Protein AF-A0A4Q9RUK8-F1 (afdb_monomer)

Solvent-accessible surface area (backbone atoms only — not comparable to full-atom values): 8567 Å² total; per-residue (Å²): 124,69,67,64,53,52,55,51,53,51,54,49,50,52,51,55,61,66,70,48,77,79,84,70,76,58,94,58,45,65,58,58,51,48,54,53,52,51,54,52,49,64,72,63,49,78,73,85,70,66,96,66,52,74,69,59,54,50,52,53,50,50,52,51,51,49,53,52,47,54,62,70,67,61,76,84,73,75,97,60,100,52,87,66,76,79,58,76,52,60,84,80,36,78,63,70,56,40,74,66,52,70,78,60,84,77,52,72,68,56,55,54,50,52,52,53,49,53,52,49,49,54,51,50,53,54,51,50,49,57,53,48,54,68,71,66,67,120

Radius of gyration: 37.31 Å; Cα contacts (8 Å, |Δi|>4): 4; chains: 1; bounding box: 96×34×78 Å

pLDDT: mean 74.18, std 13.3, range [43.28, 91.5]

Foldseek 3Di:
DVVVVVVVVVVVVVVVVVPDDDDDDPPCRVVVVVVVVVVVVVVPLPPDDQPDDPVVVVVVVVVVVVVVVVVVPPPDDDPDPCPPVPPPCCVVCVPPNCVVCVPDDDDPVRVVVVVVVVVVVVVVVVVVSVVVCVVSPD

Secondary structure (DSSP, 8-state):
--HHHHHHHHHHHHHHHHHS---PPPTTHHHHHHHHHHHHHHHHS-----SS-HHHHHHHHHHHHHHHHHHHH-----SSS-TTTT--THHHHTTTHHHHHTT----HHHHHHHHHHHHHHHHHHHHHHHHHHHHH--

Mean predicted aligned error: 19.52 Å

Structure (mmCIF, N/CA/C/O backbone):
data_AF-A0A4Q9RUK8-F1
#
_entry.id   AF-A0A4Q9RUK8-F1
#
loop_
_atom_site.group_PDB
_atom_site.id
_atom_site.type_symbol
_atom_site.label_atom_id
_atom_site.label_alt_id
_atom_site.label_comp_id
_atom_site.label_asym_id
_atom_site.label_entity_id
_atom_site.label_seq_id
_atom_site.pdbx_PDB_ins_code
_atom_site.Cartn_x
_atom_site.Cartn_y
_atom_site.Cartn_z
_atom_site.occupancy
_atom_site.B_iso_or_equiv
_atom_site.auth_seq_id
_atom_site.auth_comp_id
_atom_site.auth_asym_id
_atom_site.auth_atom_id
_atom_site.pdbx_PDB_model_num
ATOM 1 N N . MET A 1 1 ? -68.880 17.267 46.578 1.00 57.41 1 MET A N 1
ATOM 2 C CA . MET A 1 1 ? -69.288 15.914 46.142 1.00 57.41 1 MET A CA 1
ATOM 3 C C . MET A 1 1 ? -68.428 15.340 45.011 1.00 57.41 1 MET A C 1
ATOM 5 O O . MET A 1 1 ? -68.363 14.128 44.934 1.00 57.41 1 MET A O 1
ATOM 9 N N . LYS A 1 2 ? -67.740 16.143 44.175 1.00 59.25 2 LYS A N 1
ATOM 10 C CA . LYS A 1 2 ? -66.856 15.626 43.101 1.00 59.25 2 LYS A CA 1
ATOM 11 C C . LYS A 1 2 ? -65.399 15.376 43.534 1.00 59.25 2 LYS A C 1
ATOM 13 O O . LYS A 1 2 ? -64.719 14.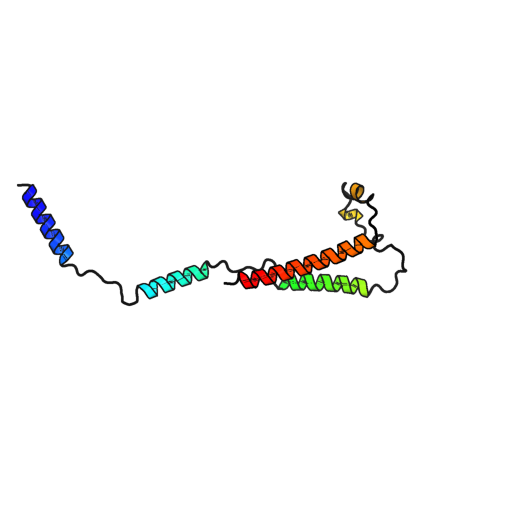522 42.988 1.00 59.25 2 LYS A O 1
ATOM 18 N N . GLU A 1 3 ? -64.916 16.112 44.531 1.00 67.00 3 GLU A N 1
ATOM 19 C CA . GLU A 1 3 ? -63.520 16.039 44.995 1.00 67.00 3 GLU A CA 1
ATOM 20 C C . GLU A 1 3 ? -63.233 14.793 45.846 1.00 67.00 3 GLU A C 1
ATOM 22 O O . GLU A 1 3 ? -62.168 14.189 45.757 1.00 67.00 3 GLU A O 1
ATOM 27 N N . ASN A 1 4 ? -64.223 14.347 46.620 1.00 67.06 4 ASN A N 1
ATOM 28 C CA . ASN A 1 4 ? -64.162 13.097 47.372 1.00 67.06 4 ASN A CA 1
ATOM 29 C C . ASN A 1 4 ? -64.147 11.867 46.452 1.00 67.06 4 ASN A C 1
ATOM 31 O O . ASN A 1 4 ? -63.449 10.912 46.764 1.00 67.06 4 ASN A O 1
ATOM 35 N N . GLU A 1 5 ? -64.858 11.891 45.320 1.00 72.19 5 GLU A N 1
ATOM 36 C CA . GLU A 1 5 ? -64.855 10.786 44.348 1.00 72.19 5 GLU A CA 1
ATOM 37 C C . GLU A 1 5 ? -63.481 10.612 43.685 1.00 72.19 5 GLU A C 1
ATOM 39 O O . GLU A 1 5 ? -62.963 9.498 43.657 1.00 72.19 5 GLU A O 1
ATOM 44 N N . ASN A 1 6 ? -62.830 11.703 43.263 1.00 75.69 6 ASN A N 1
ATOM 45 C CA . ASN A 1 6 ? -61.471 11.649 42.703 1.00 75.69 6 ASN A CA 1
ATOM 46 C C . ASN A 1 6 ? -60.457 11.048 43.682 1.00 75.69 6 ASN A C 1
ATOM 48 O O . ASN A 1 6 ? -59.637 10.220 43.296 1.00 75.69 6 ASN A O 1
ATOM 52 N N . LYS A 1 7 ? -60.558 11.407 44.964 1.00 82.81 7 LYS A N 1
ATOM 53 C CA . LYS A 1 7 ? -59.654 10.911 46.006 1.00 82.81 7 LYS A CA 1
ATOM 54 C C . LYS A 1 7 ? -59.806 9.404 46.251 1.00 82.81 7 LYS A C 1
ATOM 56 O O . LYS A 1 7 ? -58.833 8.729 46.573 1.00 82.81 7 LYS A O 1
ATOM 61 N N . TYR A 1 8 ? -61.016 8.868 46.077 1.00 85.00 8 TYR A N 1
ATOM 62 C CA . TYR A 1 8 ? -61.266 7.425 46.134 1.00 85.00 8 TYR A CA 1
ATOM 63 C C . TYR A 1 8 ? -60.685 6.690 44.923 1.00 85.00 8 TYR A C 1
ATOM 65 O O . TYR A 1 8 ? -60.113 5.614 45.086 1.00 85.00 8 TYR A O 1
ATOM 73 N N . VAL A 1 9 ? -60.802 7.269 43.725 1.00 85.00 9 VAL A N 1
ATOM 74 C CA . VAL A 1 9 ? -60.247 6.693 42.490 1.00 85.00 9 VAL A CA 1
ATOM 75 C C . VAL A 1 9 ? -58.717 6.678 42.524 1.00 85.00 9 VAL A C 1
ATOM 77 O O . VAL A 1 9 ? -58.101 5.675 42.162 1.00 85.00 9 VAL A O 1
ATOM 80 N N . GLU A 1 10 ? -58.100 7.749 43.018 1.00 86.88 10 GLU A N 1
ATOM 81 C CA . GLU A 1 10 ? -56.648 7.855 43.185 1.00 86.88 10 GLU A CA 1
ATOM 82 C C . GLU A 1 10 ? -56.131 6.841 44.216 1.00 86.88 10 GLU A C 1
ATOM 84 O O . GLU A 1 10 ? -55.253 6.039 43.908 1.00 86.88 10 GLU A O 1
ATOM 89 N N . ALA A 1 11 ? -56.768 6.761 45.390 1.00 88.25 11 ALA A N 1
ATOM 90 C CA . ALA A 1 11 ? -56.406 5.787 46.421 1.00 88.25 11 ALA A CA 1
ATOM 91 C C . ALA A 1 11 ? -56.591 4.327 45.967 1.00 88.25 11 ALA A C 1
ATOM 93 O O . ALA A 1 11 ? -55.831 3.446 46.370 1.00 88.25 11 ALA A O 1
ATOM 94 N N . PHE A 1 12 ? -57.600 4.055 45.133 1.00 88.44 12 PHE A N 1
ATOM 95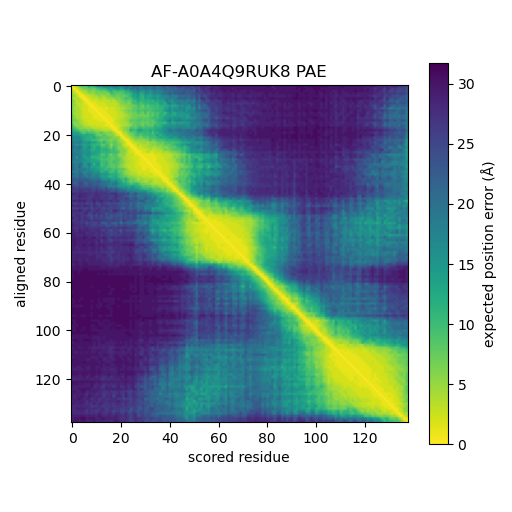 C CA . PHE A 1 12 ? -57.802 2.738 44.536 1.00 88.44 12 PHE A CA 1
ATOM 96 C C . PHE A 1 12 ? -56.701 2.405 43.524 1.00 88.44 12 PHE A C 1
ATOM 98 O O . PHE A 1 12 ? -56.144 1.310 43.565 1.00 88.44 12 PHE A O 1
ATOM 105 N N . THR A 1 13 ? -56.350 3.360 42.663 1.00 86.88 13 THR A N 1
ATOM 106 C CA . THR A 1 13 ? -55.297 3.204 41.649 1.00 86.88 13 THR A CA 1
ATOM 107 C C . THR A 1 13 ? -53.936 2.958 42.299 1.00 86.88 13 THR A C 1
ATOM 109 O O . THR A 1 13 ? -53.249 2.007 41.930 1.00 86.88 13 THR A O 1
ATOM 112 N N . ASP A 1 14 ? -53.594 3.729 43.333 1.00 86.00 14 ASP A N 1
ATOM 113 C CA . ASP A 1 14 ? -52.365 3.542 44.109 1.00 86.00 14 ASP A CA 1
ATOM 114 C C . ASP A 1 14 ? -52.310 2.172 44.779 1.00 86.00 14 ASP A C 1
ATOM 116 O O . ASP A 1 14 ? -51.265 1.525 44.796 1.00 86.00 14 ASP A O 1
ATOM 120 N N . LYS A 1 15 ? -53.435 1.695 45.319 1.00 85.56 15 LYS A N 1
ATOM 121 C CA . LYS A 1 15 ? -53.493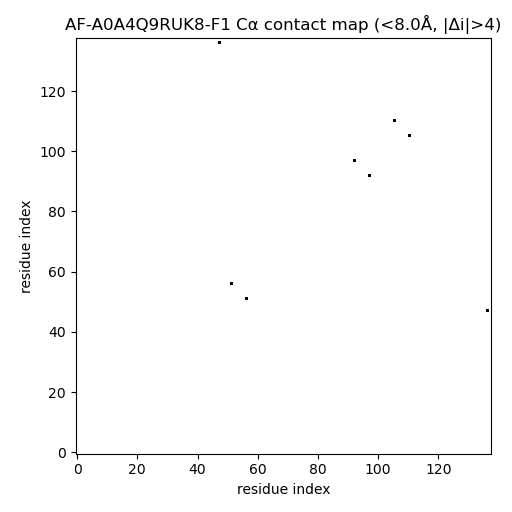 0.380 45.960 1.00 85.56 15 LYS A CA 1
ATOM 122 C C . LYS A 1 15 ? -53.265 -0.746 44.951 1.00 85.56 15 LYS A C 1
ATOM 124 O O . LYS A 1 15 ? -52.476 -1.646 45.218 1.00 85.56 15 LYS A O 1
ATOM 129 N N . VAL A 1 16 ? -53.899 -0.659 43.781 1.00 85.00 16 VAL A N 1
ATOM 130 C CA . VAL A 1 16 ? -53.741 -1.645 42.701 1.00 85.00 16 VAL A CA 1
ATOM 131 C C . VAL A 1 16 ? -52.307 -1.650 42.161 1.00 85.00 16 VAL A C 1
ATOM 133 O O . VAL A 1 16 ? -51.729 -2.720 42.005 1.00 85.00 16 VAL A O 1
ATOM 136 N N . LEU A 1 17 ? -51.706 -0.475 41.944 1.00 83.19 17 LEU A N 1
ATOM 137 C CA . LEU A 1 17 ? -50.320 -0.344 41.469 1.00 83.19 17 LEU A CA 1
ATOM 138 C C . LEU A 1 17 ? -49.276 -0.789 42.503 1.00 83.19 17 LEU A C 1
ATOM 140 O O . LEU A 1 17 ? -48.182 -1.222 42.145 1.00 83.19 17 LEU A O 1
ATOM 144 N N . LYS A 1 18 ? -49.589 -0.682 43.795 1.00 81.06 18 LYS A N 1
ATOM 145 C CA . LYS A 1 18 ? -48.687 -1.096 44.875 1.00 81.06 18 LYS A CA 1
ATOM 146 C C . LYS A 1 18 ? -48.740 -2.601 45.143 1.00 81.06 18 LYS A C 1
ATOM 148 O O . LYS A 1 18 ? -47.726 -3.176 45.533 1.00 81.06 18 LYS A O 1
ATOM 153 N N . ASP A 1 19 ? -49.895 -3.224 44.909 1.00 75.94 19 ASP A N 1
ATOM 154 C CA . ASP A 1 19 ? -50.084 -4.674 45.024 1.00 75.94 19 ASP A CA 1
ATOM 155 C C . ASP A 1 19 ? -49.567 -5.435 43.786 1.00 75.94 19 ASP A C 1
ATOM 157 O O . ASP A 1 19 ? -49.323 -6.644 43.851 1.00 75.94 19 ASP A O 1
ATOM 161 N N . THR A 1 20 ? -49.333 -4.749 42.660 1.00 75.94 20 THR A N 1
ATOM 162 C CA . THR A 1 20 ? -48.638 -5.346 41.515 1.00 75.94 20 THR A CA 1
ATOM 163 C C . THR A 1 20 ? -47.153 -5.518 41.814 1.00 75.94 20 THR A C 1
ATOM 165 O O . THR A 1 20 ? -46.409 -4.556 42.001 1.00 75.94 20 THR A O 1
ATOM 168 N N . LYS A 1 21 ? -46.706 -6.777 41.846 1.00 72.50 21 LYS A N 1
ATOM 169 C CA . LYS A 1 21 ? -45.291 -7.135 41.964 1.00 72.50 21 LYS A CA 1
ATOM 170 C C . LYS A 1 21 ? -44.528 -6.513 40.793 1.00 72.50 21 LYS A C 1
ATOM 172 O O . LYS A 1 21 ? -44.861 -6.775 39.642 1.00 72.50 21 LYS A O 1
ATOM 177 N N . LEU A 1 22 ? -43.507 -5.713 41.090 1.00 74.50 22 LEU A N 1
ATOM 178 C CA . LEU A 1 22 ? -42.600 -5.201 40.068 1.00 74.50 22 LEU A CA 1
ATOM 179 C C . LEU A 1 22 ? -41.899 -6.391 39.408 1.00 74.50 22 LEU A C 1
ATOM 181 O O . LEU A 1 22 ? -41.225 -7.170 40.087 1.00 74.50 22 LEU A O 1
ATOM 185 N N . GLU A 1 23 ? -42.092 -6.551 38.102 1.00 75.88 23 GLU A N 1
ATOM 186 C CA . GLU A 1 23 ? -41.370 -7.551 37.326 1.00 75.88 23 GLU A CA 1
ATOM 187 C C . GLU A 1 23 ? -39.889 -7.171 37.321 1.00 75.88 23 GLU A C 1
ATOM 189 O O . GLU A 1 23 ? -39.486 -6.143 36.777 1.00 75.88 23 GLU A O 1
ATOM 194 N N . SER A 1 24 ? -39.071 -7.979 37.992 1.00 79.12 24 SER A N 1
ATOM 195 C CA . SER A 1 24 ? -37.625 -7.853 37.902 1.00 79.12 24 SER A CA 1
ATOM 196 C C . SER A 1 24 ? -37.153 -8.534 36.621 1.00 79.12 24 SER A C 1
ATOM 198 O O . SER A 1 24 ? -37.639 -9.629 36.315 1.00 79.12 24 SER A O 1
ATOM 200 N N . PRO A 1 25 ? -36.184 -7.951 35.900 1.00 83.12 25 PRO A N 1
ATOM 201 C CA . PRO A 1 25 ? -35.568 -8.636 34.775 1.00 83.12 25 PRO A CA 1
ATOM 202 C C . PRO A 1 25 ? -34.997 -9.991 35.217 1.00 83.12 25 PRO A C 1
ATOM 204 O O . PRO A 1 25 ? -34.676 -10.201 36.391 1.00 83.12 25 PRO A O 1
ATOM 207 N N . SER A 1 26 ? -34.874 -10.920 34.269 1.00 86.50 26 SER A N 1
ATOM 208 C CA . SER A 1 26 ? -34.195 -12.192 34.516 1.00 86.50 26 SER A CA 1
ATOM 209 C C . SER A 1 26 ? -32.769 -11.954 35.012 1.00 86.50 26 SER A C 1
ATOM 211 O O . SER A 1 26 ? -32.147 -10.956 34.648 1.00 86.50 26 SER A O 1
ATOM 213 N N . PHE A 1 27 ? -32.237 -12.900 35.788 1.00 85.00 27 PHE A N 1
ATOM 214 C CA . PHE A 1 27 ? -30.880 -12.826 36.340 1.00 85.00 27 PHE A CA 1
ATOM 215 C C . PHE A 1 27 ? -29.820 -12.491 35.268 1.00 85.00 27 PHE A C 1
ATOM 217 O O . PHE A 1 27 ? -28.990 -11.618 35.492 1.00 85.00 27 PHE A O 1
ATOM 224 N N . ASP A 1 28 ? -29.955 -13.063 34.065 1.00 87.69 28 ASP A N 1
ATOM 225 C CA . ASP A 1 28 ? -29.014 -12.883 32.946 1.00 87.69 28 ASP A CA 1
ATOM 226 C C . ASP A 1 28 ? -29.434 -11.801 31.930 1.00 87.69 28 ASP A C 1
ATOM 228 O O . ASP A 1 28 ? -28.940 -11.769 30.803 1.00 87.69 28 ASP A O 1
ATOM 232 N N . PHE A 1 29 ? -30.384 -10.921 32.270 1.00 88.88 29 PHE A N 1
ATOM 233 C CA . PHE A 1 29 ? -30.917 -9.936 31.316 1.00 88.88 29 PHE A CA 1
ATOM 234 C C . PHE A 1 29 ? -29.822 -9.032 30.737 1.00 88.88 29 PHE A C 1
ATOM 236 O O . PHE A 1 29 ? -29.751 -8.830 29.526 1.00 88.88 29 PHE A O 1
ATOM 243 N N . THR A 1 30 ? -28.950 -8.512 31.602 1.00 91.50 30 THR A N 1
ATOM 244 C CA . THR A 1 30 ? -27.856 -7.627 31.191 1.00 91.50 30 THR A CA 1
ATOM 245 C C . THR A 1 30 ? -26.875 -8.349 30.273 1.00 91.50 30 THR A C 1
ATOM 247 O O . THR A 1 30 ? -26.490 -7.791 29.248 1.00 91.50 30 THR A O 1
ATOM 250 N N . ASP A 1 31 ? -26.529 -9.596 30.594 1.00 89.12 31 ASP A N 1
ATOM 251 C CA . ASP A 1 31 ? -25.584 -10.395 29.812 1.00 89.12 31 ASP A CA 1
ATOM 252 C C . ASP A 1 31 ? -26.161 -10.758 28.440 1.00 89.12 31 ASP A C 1
ATOM 254 O O . ASP A 1 31 ? -25.477 -10.637 27.423 1.00 89.12 31 ASP A O 1
ATOM 258 N N . ALA A 1 32 ? -27.448 -11.112 28.376 1.00 89.31 32 ALA A N 1
ATOM 259 C CA . ALA A 1 32 ? -28.140 -11.398 27.120 1.00 89.31 32 ALA A CA 1
ATOM 260 C C . ALA A 1 32 ? -28.234 -10.162 26.207 1.00 89.31 32 ALA A C 1
ATOM 262 O O . ALA A 1 32 ? -28.043 -10.266 24.991 1.00 89.31 32 ALA A O 1
ATOM 263 N N . VAL A 1 33 ? -28.497 -8.984 26.783 1.00 90.81 33 VAL A N 1
ATOM 264 C CA . VAL A 1 33 ? -28.547 -7.721 26.034 1.00 90.81 33 VAL A CA 1
ATOM 265 C C . VAL A 1 33 ? -27.150 -7.319 25.564 1.00 90.81 33 VAL A C 1
ATOM 267 O O . VAL A 1 33 ? -26.972 -7.030 24.380 1.00 90.81 33 VAL A O 1
ATOM 270 N N . MET A 1 34 ? -26.146 -7.347 26.446 1.00 87.31 34 MET A N 1
ATOM 271 C CA . MET A 1 34 ? -24.769 -6.985 26.093 1.00 87.31 34 MET A CA 1
ATOM 272 C C . MET A 1 34 ? -24.167 -7.930 25.053 1.00 87.31 34 MET A C 1
ATOM 274 O O . MET A 1 34 ? -23.543 -7.456 24.108 1.00 87.31 34 MET A O 1
ATOM 278 N N . SER A 1 35 ? -24.457 -9.231 25.133 1.00 87.00 35 SER A N 1
ATOM 279 C CA . SER A 1 35 ? -24.090 -10.219 24.111 1.00 87.00 35 SER A CA 1
ATOM 280 C C . SER A 1 35 ? -24.581 -9.826 22.710 1.00 87.00 35 SER A C 1
ATOM 282 O O . SER A 1 35 ? -23.830 -9.898 21.732 1.00 87.00 35 SER A O 1
ATOM 284 N N . GLN A 1 36 ? -25.832 -9.369 22.593 1.00 85.81 36 GLN A N 1
ATOM 285 C CA . GLN A 1 36 ? -26.388 -8.927 21.312 1.00 85.81 36 GLN A CA 1
ATOM 286 C C . GLN A 1 36 ? -25.820 -7.576 20.867 1.00 85.81 36 GLN A C 1
ATOM 288 O O . GLN A 1 36 ? -25.572 -7.382 19.675 1.00 85.81 36 GLN A O 1
ATOM 293 N N . VAL A 1 37 ? -25.572 -6.651 21.800 1.00 84.19 37 VAL A N 1
ATOM 294 C CA . VAL A 1 37 ? -24.943 -5.357 21.493 1.00 84.19 37 VAL A CA 1
ATOM 295 C C . VAL A 1 37 ? -23.526 -5.555 20.955 1.00 84.19 37 VAL A C 1
ATOM 297 O O . VAL A 1 37 ? -23.185 -4.976 19.922 1.00 84.19 37 VAL A O 1
ATOM 300 N N . GLU A 1 38 ? -22.725 -6.405 21.593 1.00 81.50 38 GLU A N 1
ATOM 301 C CA . GLU A 1 38 ? -21.377 -6.749 21.139 1.00 81.50 38 GLU A CA 1
ATOM 302 C C . GLU A 1 38 ? -21.403 -7.390 19.749 1.00 81.50 38 GLU A C 1
ATOM 304 O O . GLU A 1 38 ? -20.678 -6.950 18.856 1.00 81.50 38 GLU A O 1
ATOM 309 N N . ALA A 1 39 ? -22.300 -8.351 19.503 1.00 74.31 39 ALA A N 1
ATOM 310 C CA . ALA A 1 39 ? -22.449 -8.974 18.186 1.00 74.31 39 ALA A CA 1
ATOM 311 C C . ALA A 1 39 ? -22.764 -7.953 17.072 1.00 74.31 39 ALA A C 1
ATOM 313 O O . ALA A 1 39 ? -22.224 -8.037 15.962 1.00 74.31 39 ALA A O 1
ATOM 314 N N . ILE A 1 40 ? -23.593 -6.944 17.365 1.00 72.69 40 ILE A N 1
ATOM 315 C CA . ILE A 1 40 ? -23.908 -5.861 16.423 1.00 72.69 40 ILE A CA 1
ATOM 316 C C . ILE A 1 40 ? -22.690 -4.950 16.208 1.00 72.69 40 ILE A C 1
ATOM 318 O O . ILE A 1 40 ? -22.422 -4.569 15.064 1.00 72.69 40 ILE A O 1
ATOM 322 N N . GLN A 1 41 ? -21.925 -4.640 17.260 1.00 66.75 41 GLN A N 1
ATOM 323 C CA . GLN A 1 41 ? -20.681 -3.864 17.165 1.00 66.75 41 GLN A CA 1
ATOM 324 C C . GLN A 1 41 ? -19.634 -4.578 16.302 1.00 66.75 41 GLN A C 1
ATOM 326 O O . GLN A 1 41 ? -19.095 -3.963 15.385 1.00 66.75 41 GLN A O 1
ATOM 331 N N . TYR A 1 42 ? -19.420 -5.884 16.489 1.00 62.19 42 TYR A N 1
ATOM 332 C CA . TYR A 1 42 ? -18.505 -6.666 15.648 1.00 62.19 42 TYR A CA 1
ATOM 333 C C . TYR A 1 42 ? -18.960 -6.740 14.182 1.00 62.19 42 TYR A C 1
ATOM 335 O O . TYR A 1 42 ? -18.124 -6.759 13.280 1.00 62.19 42 TYR A O 1
ATOM 343 N N . SER A 1 43 ? -20.273 -6.728 13.914 1.00 60.12 43 SER A N 1
ATOM 344 C CA . SER A 1 43 ? -20.798 -6.702 12.538 1.00 60.12 43 SER A CA 1
ATOM 345 C C . SER A 1 43 ? -20.618 -5.346 11.835 1.00 60.12 43 SER A C 1
ATOM 347 O O . SER A 1 43 ? -20.501 -5.297 10.609 1.00 60.12 43 SER A O 1
ATOM 349 N N . LYS A 1 44 ? -20.589 -4.249 12.607 1.00 57.06 44 LYS A N 1
ATOM 350 C CA . LYS A 1 44 ? -20.390 -2.870 12.131 1.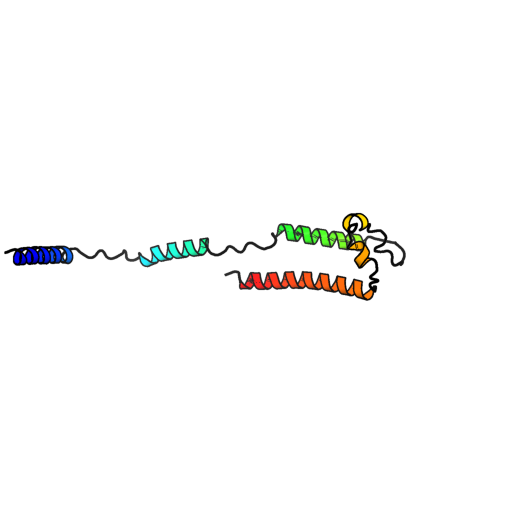00 57.06 44 LYS A CA 1
ATOM 351 C C . LYS A 1 44 ? -18.942 -2.401 12.195 1.00 57.06 44 LYS A C 1
ATOM 353 O O . LYS A 1 44 ? -18.637 -1.380 11.577 1.00 57.06 44 LYS A O 1
ATOM 358 N N . ALA A 1 45 ? -18.070 -3.118 12.905 1.00 57.78 45 ALA A N 1
ATOM 359 C CA . ALA A 1 45 ? -16.637 -2.893 12.863 1.00 57.78 45 ALA A CA 1
ATOM 360 C C . ALA A 1 45 ? -16.228 -2.903 11.392 1.00 57.78 45 ALA A C 1
ATOM 362 O O . ALA A 1 45 ? -16.433 -3.884 10.673 1.00 57.78 45 ALA A O 1
ATOM 363 N N . THR A 1 46 ? -15.759 -1.752 10.917 1.00 55.19 46 THR A N 1
ATOM 364 C CA . THR A 1 46 ? -15.363 -1.518 9.534 1.00 55.19 46 THR A CA 1
ATOM 365 C C . THR A 1 46 ? -14.359 -2.584 9.137 1.00 55.19 46 THR A C 1
ATOM 367 O O . THR A 1 46 ? -13.174 -2.464 9.440 1.00 55.19 46 THR A O 1
ATOM 370 N N . ARG A 1 47 ? -14.834 -3.658 8.493 1.00 60.19 47 ARG A N 1
ATOM 371 C CA . ARG A 1 47 ? -13.972 -4.758 8.077 1.00 60.19 47 ARG A CA 1
ATOM 372 C C . ARG A 1 47 ? -12.927 -4.162 7.150 1.00 60.19 47 ARG A C 1
ATOM 374 O O . ARG A 1 47 ? -13.261 -3.730 6.045 1.00 60.19 47 ARG A O 1
ATOM 381 N N . TYR A 1 48 ? -11.681 -4.143 7.610 1.00 57.38 48 TYR A N 1
ATOM 382 C CA . TYR A 1 48 ? -10.564 -3.619 6.849 1.00 57.38 48 TYR A CA 1
ATOM 383 C C . TYR A 1 48 ? -10.506 -4.329 5.490 1.00 57.38 48 TYR A C 1
ATOM 385 O O . TYR A 1 48 ? -10.185 -5.517 5.385 1.00 57.38 48 TYR A O 1
ATOM 393 N N . LYS A 1 49 ? -10.891 -3.605 4.435 1.00 63.56 49 LYS A N 1
ATOM 394 C CA . LYS A 1 49 ? -10.794 -4.071 3.057 1.00 63.56 49 LYS A CA 1
ATOM 395 C C . LYS A 1 49 ? -9.460 -3.552 2.531 1.00 63.56 49 LYS A C 1
ATOM 397 O O . LYS A 1 49 ? -9.317 -2.341 2.376 1.00 63.56 49 LYS A O 1
ATOM 402 N N . PRO A 1 50 ? -8.477 -4.427 2.269 1.00 67.81 50 PRO A N 1
ATOM 403 C CA . PRO A 1 50 ? -7.169 -3.975 1.825 1.00 67.81 50 PRO A CA 1
ATOM 404 C C . PRO A 1 50 ? -7.315 -3.175 0.525 1.0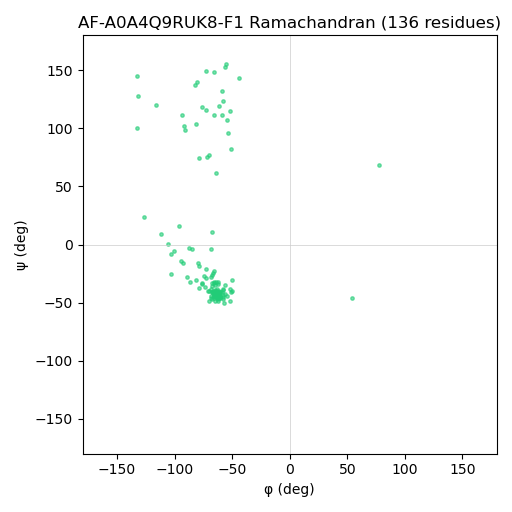0 67.81 50 PRO A C 1
ATOM 406 O O . PRO A 1 50 ? -7.966 -3.639 -0.411 1.00 67.81 50 PRO A O 1
ATOM 409 N N . LEU A 1 51 ? -6.681 -1.994 0.467 1.00 68.25 51 LEU A N 1
ATOM 410 C CA . LEU A 1 51 ? -6.737 -1.051 -0.669 1.00 68.25 51 LEU A CA 1
ATOM 411 C C . LEU A 1 51 ? -6.450 -1.707 -2.032 1.00 68.25 51 LEU A C 1
ATOM 413 O O . LEU A 1 51 ? -6.962 -1.285 -3.061 1.00 68.25 51 LEU A O 1
ATOM 417 N N . ILE A 1 52 ? -5.622 -2.751 -2.021 1.00 72.69 52 ILE A N 1
ATOM 418 C CA . ILE A 1 52 ? -5.312 -3.604 -3.165 1.00 72.69 52 ILE A CA 1
ATOM 419 C C . ILE A 1 52 ? -5.447 -5.042 -2.675 1.00 72.69 52 ILE A C 1
ATOM 421 O O . ILE A 1 52 ? -4.869 -5.402 -1.644 1.00 72.69 52 ILE A O 1
ATOM 425 N N . SER A 1 53 ? -6.222 -5.854 -3.392 1.00 78.50 53 SER A N 1
ATOM 426 C CA . SER A 1 53 ? -6.424 -7.260 -3.053 1.00 78.50 53 SER A CA 1
ATOM 427 C C . SER A 1 53 ? -5.114 -8.047 -3.200 1.00 78.50 53 SER A C 1
ATOM 429 O O . SER A 1 53 ? -4.276 -7.744 -4.051 1.00 78.50 53 SER A O 1
ATOM 431 N N . LYS A 1 54 ? -4.922 -9.083 -2.374 1.00 77.19 54 LYS A N 1
ATOM 432 C CA . LYS A 1 54 ? -3.718 -9.931 -2.421 1.00 77.19 54 LYS A CA 1
ATOM 433 C C . LYS A 1 54 ? -3.366 -10.478 -3.820 1.00 77.19 54 LYS A C 1
ATOM 435 O O . LYS A 1 54 ? -2.181 -10.437 -4.144 1.00 77.19 54 LYS A O 1
ATOM 440 N N . PRO A 1 55 ? -4.312 -10.924 -4.676 1.00 82.50 55 PRO A N 1
ATOM 441 C CA . PRO A 1 55 ? -3.955 -11.394 -6.017 1.00 82.50 55 PRO A CA 1
ATOM 442 C C . PRO A 1 55 ? -3.432 -10.274 -6.927 1.00 82.50 55 PRO A C 1
ATOM 444 O O . PRO A 1 55 ? -2.524 -10.511 -7.717 1.00 82.50 55 PRO A O 1
ATOM 447 N N . VAL A 1 56 ? -3.927 -9.040 -6.784 1.00 83.56 56 VAL A N 1
ATOM 448 C CA . VAL A 1 56 ? -3.448 -7.902 -7.591 1.00 83.56 56 VAL A CA 1
ATOM 449 C C . VAL A 1 56 ? -1.989 -7.573 -7.265 1.00 83.56 56 VAL A C 1
ATOM 451 O O . VAL A 1 56 ? -1.222 -7.224 -8.156 1.00 83.56 56 VAL A O 1
ATOM 454 N N . TRP A 1 57 ? -1.564 -7.769 -6.016 1.00 84.56 57 TRP A N 1
ATOM 455 C CA . TRP A 1 57 ? -0.161 -7.598 -5.627 1.00 84.56 57 TRP A CA 1
ATOM 456 C C . TRP A 1 57 ? 0.775 -8.611 -6.305 1.00 84.56 57 TRP A C 1
ATOM 458 O O . TRP A 1 57 ? 1.891 -8.261 -6.684 1.00 84.56 57 TRP A O 1
ATOM 468 N N . VAL A 1 58 ? 0.305 -9.844 -6.522 1.00 86.75 58 VAL A N 1
ATOM 469 C CA . VAL A 1 58 ? 1.053 -10.869 -7.269 1.00 86.75 58 VAL A CA 1
ATOM 470 C C . VAL A 1 58 ? 1.207 -10.460 -8.732 1.00 86.75 58 VAL A C 1
ATOM 472 O O . VAL A 1 58 ? 2.305 -10.557 -9.270 1.00 86.75 58 VAL A O 1
ATOM 475 N N . VAL A 1 59 ? 0.150 -9.931 -9.357 1.00 89.12 59 VAL A N 1
ATOM 476 C CA . VAL A 1 59 ? 0.199 -9.441 -10.747 1.00 89.12 59 VAL A CA 1
ATOM 477 C C . VAL A 1 59 ? 1.181 -8.276 -10.894 1.00 89.12 59 VAL A C 1
ATOM 479 O O . VAL A 1 59 ? 1.994 -8.274 -11.814 1.00 89.12 59 VAL A O 1
ATOM 482 N N . ILE A 1 60 ? 1.165 -7.316 -9.962 1.00 85.81 60 ILE A N 1
ATOM 483 C CA . ILE A 1 60 ? 2.117 -6.193 -9.960 1.00 85.81 60 ILE A CA 1
ATOM 484 C C . ILE A 1 60 ? 3.554 -6.709 -9.817 1.00 85.81 60 ILE A C 1
ATOM 486 O O . ILE A 1 60 ? 4.440 -6.290 -10.561 1.00 85.81 60 ILE A O 1
ATOM 490 N N . SER A 1 61 ? 3.784 -7.650 -8.896 1.00 86.81 61 SER A N 1
ATOM 491 C CA . SER A 1 61 ? 5.107 -8.235 -8.681 1.00 86.81 61 SER A CA 1
ATOM 492 C C . SER A 1 61 ? 5.604 -8.992 -9.912 1.00 86.81 61 SER A C 1
ATOM 494 O O . SER A 1 61 ? 6.751 -8.795 -10.305 1.00 86.81 61 SER A O 1
ATOM 496 N N . ILE A 1 62 ? 4.747 -9.784 -10.566 1.00 91.31 62 ILE A N 1
ATOM 497 C CA . ILE A 1 62 ? 5.110 -10.521 -11.784 1.00 91.31 62 ILE A CA 1
ATOM 498 C C . ILE A 1 62 ? 5.422 -9.569 -12.942 1.00 91.31 62 ILE A C 1
ATOM 500 O O . ILE A 1 62 ? 6.379 -9.800 -13.679 1.00 91.31 62 ILE A O 1
ATOM 504 N N . GLY A 1 63 ? 4.649 -8.487 -13.089 1.00 90.38 63 GLY A N 1
ATOM 505 C CA . GLY A 1 63 ? 4.862 -7.485 -14.130 1.00 90.38 63 GLY A CA 1
ATOM 506 C C . GLY A 1 63 ? 6.190 -6.761 -13.940 1.00 90.38 63 GLY A C 1
ATOM 507 O O . GLY A 1 63 ? 6.970 -6.637 -14.882 1.00 90.38 63 GLY A O 1
ATOM 508 N N . PHE A 1 64 ? 6.496 -6.376 -12.700 1.00 88.12 64 PHE A N 1
ATOM 509 C CA . PHE A 1 64 ? 7.779 -5.772 -12.362 1.00 88.12 64 PHE A CA 1
ATOM 510 C C . PHE A 1 64 ? 8.946 -6.742 -12.589 1.00 88.12 64 PHE A C 1
ATOM 512 O O . PHE A 1 64 ? 9.937 -6.371 -13.211 1.00 88.12 64 PHE A O 1
ATOM 519 N N . LEU A 1 65 ? 8.818 -8.002 -12.157 1.00 88.81 65 LEU A N 1
ATOM 520 C CA . LEU A 1 65 ? 9.852 -9.016 -12.376 1.00 88.81 65 LEU A CA 1
ATOM 521 C C . LEU A 1 65 ? 10.093 -9.271 -13.867 1.00 88.81 65 LEU A C 1
ATOM 523 O O . LEU A 1 65 ? 11.236 -9.408 -14.283 1.00 88.81 65 LEU A O 1
ATOM 527 N N . SER A 1 66 ? 9.025 -9.308 -14.666 1.00 84.81 66 SER A N 1
ATOM 528 C CA . SER A 1 66 ? 9.102 -9.505 -16.117 1.00 84.81 66 SER A CA 1
ATOM 529 C C . SER A 1 66 ? 9.775 -8.322 -16.803 1.00 84.81 66 SER A C 1
ATOM 531 O O . SER A 1 66 ? 10.601 -8.523 -17.687 1.00 84.81 66 SER A O 1
ATOM 533 N N . PHE A 1 67 ? 9.481 -7.096 -16.361 1.00 80.69 67 PHE A N 1
ATOM 534 C CA . PHE A 1 67 ? 10.154 -5.893 -16.842 1.00 80.69 67 PHE A CA 1
ATOM 535 C C . PHE A 1 67 ? 11.652 -5.925 -16.518 1.00 80.69 67 PHE A C 1
ATOM 537 O O . PHE A 1 67 ? 12.482 -5.726 -17.398 1.00 80.69 67 PHE A O 1
ATOM 544 N N . VAL A 1 68 ? 12.017 -6.267 -15.280 1.00 79.38 68 VAL A N 1
ATOM 545 C CA . VAL A 1 68 ? 13.424 -6.398 -14.874 1.00 79.38 68 VAL A CA 1
ATOM 546 C C . VAL A 1 68 ? 14.122 -7.531 -15.631 1.00 79.38 68 VAL A C 1
ATOM 548 O O . VAL A 1 68 ? 15.231 -7.346 -16.121 1.00 79.38 68 VAL A O 1
ATOM 551 N N . ALA A 1 69 ? 13.479 -8.690 -15.783 1.00 79.12 69 ALA A N 1
ATOM 552 C CA . ALA A 1 69 ? 14.019 -9.803 -16.556 1.00 79.12 69 ALA A CA 1
ATOM 553 C C . ALA A 1 69 ? 14.232 -9.402 -18.021 1.00 79.12 69 ALA A C 1
ATOM 555 O O . ALA A 1 69 ? 15.300 -9.655 -18.571 1.00 79.12 69 ALA A O 1
ATOM 556 N N . TYR A 1 70 ? 13.267 -8.714 -18.632 1.00 76.94 70 TYR A N 1
ATOM 557 C CA . TYR A 1 70 ? 13.399 -8.177 -19.983 1.00 76.94 70 TYR A CA 1
ATOM 558 C C . TYR A 1 70 ? 14.622 -7.259 -20.119 1.00 76.94 70 TYR A C 1
ATOM 560 O O . TYR A 1 70 ? 15.377 -7.396 -21.080 1.00 76.94 70 TYR A O 1
ATOM 568 N N . LEU A 1 71 ? 14.877 -6.395 -19.130 1.00 68.88 71 LEU A N 1
ATOM 569 C CA . LEU A 1 71 ? 16.076 -5.551 -19.102 1.00 68.88 71 LEU A CA 1
ATOM 570 C C . LEU A 1 71 ? 17.376 -6.360 -18.963 1.00 68.88 71 LEU A C 1
ATOM 572 O O . LEU A 1 71 ? 18.371 -6.030 -19.601 1.00 68.88 71 LEU A O 1
ATOM 576 N N . LEU A 1 72 ? 17.382 -7.426 -18.159 1.00 70.00 72 LEU A N 1
ATOM 577 C CA . LEU A 1 72 ? 18.574 -8.251 -17.919 1.00 70.00 72 LEU A CA 1
ATOM 578 C C . LEU A 1 72 ? 18.905 -9.204 -19.078 1.00 70.00 72 LEU A C 1
ATOM 580 O O . LEU A 1 72 ? 20.076 -9.489 -19.329 1.00 70.00 72 LEU A O 1
ATOM 584 N N . PHE A 1 73 ? 17.892 -9.707 -19.788 1.00 68.56 73 PHE A N 1
ATOM 585 C CA . PHE A 1 73 ? 18.066 -10.611 -20.929 1.00 68.56 73 PHE A CA 1
ATOM 586 C C . PHE A 1 73 ? 18.319 -9.882 -22.254 1.00 68.56 73 PHE A C 1
ATOM 588 O O . PHE A 1 73 ? 18.616 -10.539 -23.255 1.00 68.56 73 PHE A O 1
ATOM 595 N N . GLN A 1 74 ? 18.271 -8.546 -22.268 1.00 64.31 74 GLN A N 1
ATOM 596 C CA . GLN A 1 74 ? 18.641 -7.730 -23.422 1.00 64.31 74 GLN A CA 1
ATOM 597 C C . GLN A 1 74 ? 20.170 -7.750 -23.615 1.00 64.31 74 GLN A C 1
ATOM 599 O O . GLN A 1 74 ? 20.910 -6.829 -23.279 1.00 64.31 74 GLN A O 1
ATOM 604 N N . LYS A 1 75 ? 20.672 -8.875 -24.128 1.00 53.50 75 LYS A N 1
ATOM 605 C CA . LYS A 1 75 ? 22.071 -9.066 -24.506 1.00 53.50 75 LYS A CA 1
ATOM 606 C C . LYS A 1 75 ? 22.327 -8.355 -25.836 1.00 53.50 75 LYS A C 1
ATOM 608 O O . LYS A 1 75 ? 21.807 -8.765 -26.868 1.00 53.50 75 LYS A O 1
ATOM 613 N N . ASN A 1 76 ? 23.226 -7.375 -25.798 1.00 53.78 76 ASN A N 1
ATOM 614 C CA . ASN A 1 76 ? 23.885 -6.749 -26.950 1.00 53.78 76 ASN A CA 1
ATOM 615 C C . ASN A 1 76 ? 23.062 -5.733 -27.755 1.00 53.78 76 ASN A C 1
ATOM 617 O O . ASN A 1 76 ? 22.853 -5.904 -28.954 1.00 53.78 76 ASN A O 1
ATOM 621 N N . THR A 1 77 ? 22.765 -4.582 -27.163 1.00 49.69 77 THR A N 1
ATOM 622 C CA . THR A 1 77 ? 22.750 -3.343 -27.948 1.00 49.69 77 THR A CA 1
ATOM 623 C C . THR A 1 77 ? 23.832 -2.439 -27.396 1.00 49.69 77 THR A C 1
ATOM 625 O O . THR A 1 77 ? 23.895 -2.166 -26.199 1.00 49.69 77 THR A O 1
ATOM 628 N N . LYS A 1 78 ? 24.774 -2.107 -28.280 1.00 43.28 78 LYS A N 1
ATOM 629 C CA . LYS A 1 78 ? 25.963 -1.307 -28.011 1.00 43.28 78 LYS A CA 1
ATOM 630 C C . LYS A 1 78 ? 25.609 -0.096 -27.156 1.00 43.28 78 LYS A C 1
ATOM 632 O O . LYS A 1 78 ? 24.566 0.513 -27.339 1.00 43.28 78 LYS A O 1
ATOM 637 N N . SER A 1 79 ? 26.537 0.229 -26.265 1.00 49.47 79 SER A N 1
ATOM 638 C CA . SER A 1 79 ? 26.610 1.467 -25.501 1.00 49.47 79 SER A CA 1
ATOM 639 C C . SER A 1 79 ? 26.496 2.695 -26.417 1.00 49.47 79 SER A C 1
ATOM 641 O O . SER A 1 79 ? 27.495 3.306 -26.784 1.00 49.47 79 SER A O 1
ATOM 643 N N . SER A 1 80 ? 25.278 3.067 -26.776 1.00 43.34 80 SER A N 1
ATOM 644 C CA . SER A 1 80 ? 24.894 4.412 -27.163 1.00 43.34 80 SER A CA 1
ATOM 645 C C . SER A 1 80 ? 23.612 4.739 -26.411 1.00 43.34 80 SER A C 1
ATOM 647 O O . SER A 1 80 ? 22.802 3.877 -26.075 1.00 43.34 80 SER A O 1
ATOM 649 N N . SER A 1 81 ? 23.503 6.004 -26.048 1.00 50.16 81 SER A N 1
ATOM 650 C CA . SER A 1 81 ? 22.423 6.641 -25.305 1.00 50.16 81 SER A CA 1
ATOM 651 C C . SER A 1 81 ? 21.091 6.612 -26.084 1.00 50.16 81 SER A C 1
ATOM 653 O O . SER A 1 81 ? 20.540 7.650 -26.432 1.00 50.16 81 SER A O 1
ATOM 655 N N . GLU A 1 82 ? 20.581 5.420 -26.382 1.00 50.81 82 GLU A N 1
ATOM 656 C CA . GLU A 1 82 ? 19.436 5.156 -27.267 1.00 50.81 82 GLU A CA 1
ATOM 657 C C . GLU A 1 82 ? 18.369 4.295 -26.568 1.00 50.81 82 GLU A C 1
ATOM 659 O O . GLU A 1 82 ? 17.560 3.615 -27.191 1.00 50.81 82 GLU A O 1
ATOM 664 N N . TRP A 1 83 ? 18.338 4.315 -25.234 1.00 51.19 83 TRP A N 1
ATOM 665 C CA . TRP A 1 83 ? 17.347 3.551 -24.467 1.00 51.19 83 TRP A CA 1
ATOM 666 C C . TRP A 1 83 ? 15.914 4.077 -24.671 1.00 51.19 83 TRP A C 1
ATOM 668 O O . TRP A 1 83 ? 14.947 3.332 -24.539 1.00 51.19 83 TRP A O 1
ATOM 678 N N . PHE A 1 84 ? 15.791 5.357 -25.038 1.00 53.44 84 PHE A N 1
ATOM 679 C CA . PHE A 1 84 ? 14.524 6.058 -25.260 1.00 53.44 84 PHE A CA 1
ATOM 680 C C . PHE A 1 84 ? 14.155 6.248 -26.737 1.00 53.44 84 PHE A C 1
ATOM 682 O O . PHE A 1 84 ? 13.042 6.678 -27.015 1.00 53.44 84 PHE A O 1
ATOM 689 N N . THR A 1 85 ? 15.039 5.942 -27.692 1.00 55.00 85 THR A N 1
ATOM 690 C CA . THR A 1 85 ? 14.789 6.241 -29.117 1.00 55.00 85 THR A CA 1
ATOM 691 C C . THR A 1 85 ? 13.845 5.249 -29.794 1.00 55.00 85 THR A C 1
ATOM 693 O O . THR A 1 85 ? 13.266 5.583 -30.818 1.00 55.00 85 THR A O 1
ATOM 696 N N . ASN A 1 86 ? 13.647 4.061 -29.211 1.00 52.28 86 ASN A N 1
ATOM 697 C CA . ASN A 1 86 ? 12.748 3.028 -29.743 1.00 52.28 86 ASN A CA 1
ATOM 698 C C . ASN A 1 86 ? 11.433 2.887 -28.964 1.00 52.28 86 ASN A C 1
ATOM 700 O O . ASN A 1 86 ? 10.615 2.029 -29.295 1.00 52.28 86 ASN A O 1
ATOM 704 N N . ILE A 1 87 ? 11.220 3.694 -27.919 1.00 52.44 87 ILE A N 1
ATOM 705 C CA . ILE A 1 87 ? 9.903 3.778 -27.293 1.00 52.44 87 ILE A CA 1
ATOM 706 C C . ILE A 1 87 ? 9.161 4.898 -28.005 1.00 52.44 87 ILE A C 1
ATOM 708 O O . ILE A 1 87 ? 9.361 6.077 -27.716 1.00 52.44 87 ILE A O 1
ATOM 712 N N . ASP A 1 88 ? 8.316 4.511 -28.956 1.00 53.75 88 ASP A N 1
ATOM 713 C CA . ASP A 1 88 ? 7.429 5.425 -29.664 1.00 53.75 88 ASP A CA 1
ATOM 714 C C . ASP A 1 88 ? 6.326 5.915 -28.708 1.00 53.75 88 ASP A C 1
ATOM 716 O O . ASP A 1 88 ? 5.179 5.470 -28.711 1.00 53.75 88 ASP A O 1
ATOM 720 N N . PHE A 1 89 ? 6.693 6.853 -27.832 1.00 54.50 89 PHE A N 1
ATOM 721 C CA . PHE A 1 89 ? 5.753 7.619 -27.012 1.00 54.50 89 PHE A CA 1
ATOM 722 C C . PHE A 1 89 ? 4.914 8.584 -27.862 1.00 54.50 89 PHE A C 1
ATOM 724 O O . PHE A 1 89 ? 4.013 9.227 -27.327 1.00 54.50 89 PHE A O 1
ATOM 731 N N . SER A 1 90 ? 5.179 8.674 -29.171 1.00 56.00 90 SER A N 1
ATOM 732 C CA . SER A 1 90 ? 4.428 9.483 -30.133 1.00 56.00 90 SER A CA 1
ATOM 733 C C . SER A 1 90 ? 2.924 9.211 -30.061 1.00 56.00 90 SER A C 1
ATOM 735 O O . SER A 1 90 ? 2.145 10.153 -30.043 1.00 56.00 90 SER A O 1
ATOM 737 N N . LEU A 1 91 ? 2.507 7.956 -29.859 1.00 56.84 91 LEU A N 1
ATOM 738 C CA . LEU A 1 91 ? 1.089 7.588 -29.744 1.00 56.84 91 LEU A CA 1
ATOM 739 C C . LEU A 1 91 ? 0.414 8.025 -28.430 1.00 56.84 91 LEU A C 1
ATOM 741 O O . LEU A 1 91 ? -0.811 8.097 -28.370 1.00 56.84 91 LEU A O 1
ATOM 745 N N . ILE A 1 92 ? 1.181 8.293 -27.368 1.00 57.84 92 ILE A N 1
ATOM 746 C CA . ILE A 1 92 ? 0.656 8.680 -26.041 1.00 57.84 92 ILE A CA 1
ATOM 747 C C . ILE A 1 92 ? 0.815 10.191 -25.807 1.00 57.84 92 ILE A C 1
ATOM 749 O O . ILE A 1 92 ? 0.076 10.790 -25.026 1.00 57.84 92 ILE A O 1
ATOM 753 N N . PHE A 1 93 ? 1.783 10.814 -26.478 1.00 55.81 93 PHE A N 1
ATOM 754 C CA . PHE A 1 93 ? 2.242 12.171 -26.200 1.00 55.81 93 PHE A CA 1
ATOM 755 C C . PHE A 1 93 ? 1.890 13.169 -27.319 1.00 55.81 93 PHE A C 1
ATOM 757 O O . PHE A 1 93 ? 2.311 14.318 -27.251 1.00 55.81 93 PHE A O 1
ATOM 764 N N . ASP A 1 94 ? 1.074 12.794 -28.309 1.00 59.09 94 ASP A N 1
ATOM 765 C CA . ASP A 1 94 ? 0.767 13.601 -29.509 1.00 59.09 94 ASP A CA 1
ATOM 766 C C . ASP A 1 94 ? -0.050 14.896 -29.269 1.00 59.09 94 ASP A C 1
ATOM 768 O O . ASP A 1 94 ? -0.516 15.559 -30.197 1.00 59.09 94 ASP A O 1
ATOM 772 N N . ASN A 1 95 ? -0.232 15.315 -28.013 1.00 58.41 95 ASN A N 1
ATOM 773 C CA . ASN A 1 95 ? -1.118 16.416 -27.652 1.00 58.41 95 ASN A CA 1
ATOM 774 C C . ASN A 1 95 ? -0.376 17.360 -26.703 1.00 58.41 95 ASN A C 1
ATOM 776 O O . ASN A 1 95 ? -0.302 17.080 -25.513 1.00 58.41 95 ASN A O 1
ATOM 780 N N . ALA A 1 96 ? 0.139 18.478 -27.233 1.00 62.97 96 ALA A N 1
ATOM 781 C CA . ALA A 1 96 ? 0.682 19.674 -26.555 1.00 62.97 96 ALA A CA 1
ATOM 782 C C . ALA A 1 96 ? 1.798 19.485 -25.495 1.00 62.97 96 ALA A C 1
ATOM 784 O O . ALA A 1 96 ? 2.803 20.190 -25.547 1.00 62.97 96 ALA A O 1
ATOM 785 N N . LEU A 1 97 ? 1.669 18.536 -24.569 1.00 61.62 97 LEU A N 1
ATOM 786 C CA . LEU A 1 97 ? 2.645 18.160 -23.553 1.00 61.62 97 LEU A CA 1
ATOM 787 C C . LEU A 1 97 ? 3.959 17.675 -24.181 1.00 61.62 97 LEU A C 1
ATOM 789 O O . LEU A 1 97 ? 5.009 18.137 -23.747 1.00 61.62 97 LEU A O 1
ATOM 793 N N . ALA A 1 98 ? 3.942 16.884 -25.264 1.00 62.44 98 ALA A N 1
ATOM 794 C CA . ALA A 1 98 ? 5.173 16.541 -25.995 1.00 62.44 98 ALA A CA 1
ATOM 795 C C . ALA A 1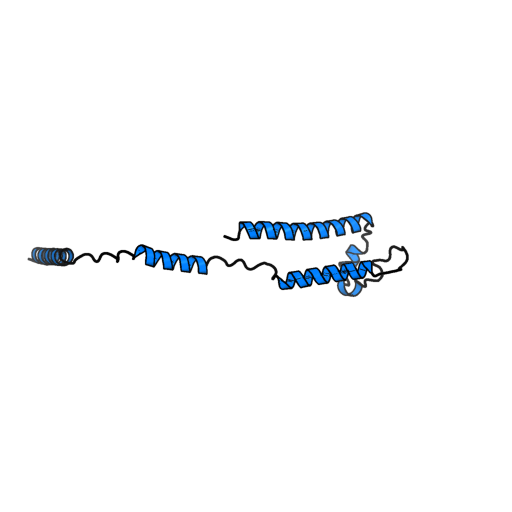 98 ? 6.007 17.739 -26.382 1.00 62.44 98 ALA A C 1
ATOM 797 O O . ALA A 1 98 ? 7.199 17.760 -26.100 1.00 62.44 98 ALA A O 1
ATOM 798 N N . LYS A 1 99 ? 5.379 18.755 -26.969 1.00 62.97 99 LYS A N 1
ATOM 799 C CA . LYS A 1 99 ? 6.084 19.962 -27.399 1.00 62.97 99 LYS A CA 1
ATOM 800 C C . LYS A 1 99 ? 6.623 20.789 -26.231 1.00 62.97 99 LYS A C 1
ATOM 802 O O . LYS A 1 99 ? 7.600 21.507 -26.413 1.00 62.97 99 LYS A O 1
ATOM 807 N N . LEU A 1 100 ? 6.011 20.698 -25.049 1.00 66.75 100 LEU A N 1
ATOM 808 C CA . LEU A 1 100 ? 6.487 21.389 -23.847 1.00 66.75 100 LEU A CA 1
ATOM 809 C C . LEU A 1 100 ? 7.666 20.658 -23.188 1.00 66.75 100 LEU A C 1
ATOM 811 O O . LEU A 1 100 ? 8.595 21.307 -22.713 1.00 66.75 100 LEU A O 1
ATOM 815 N N . PHE A 1 101 ? 7.660 19.323 -23.190 1.00 65.75 101 PHE A N 1
ATOM 816 C CA . PHE A 1 10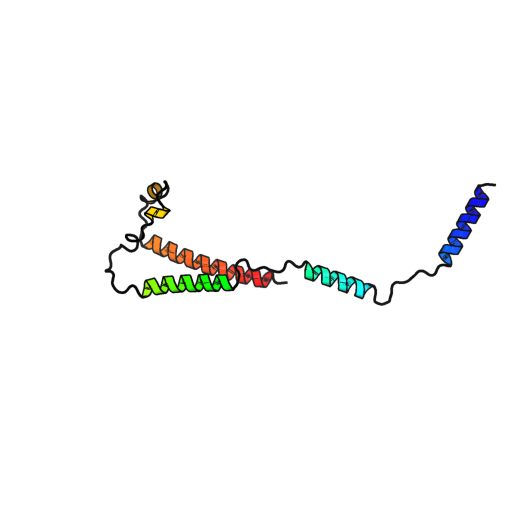1 ? 8.712 18.509 -22.571 1.00 65.75 101 PHE A CA 1
ATOM 817 C C . PHE A 1 101 ? 9.843 18.115 -23.539 1.00 65.75 101 PHE A C 1
ATOM 819 O O . PHE A 1 101 ? 10.926 17.770 -23.078 1.00 65.75 101 PHE A O 1
ATOM 826 N N . SER A 1 102 ? 9.659 18.223 -24.861 1.00 63.47 102 SER A N 1
ATOM 827 C CA . SER A 1 102 ? 10.685 17.883 -25.865 1.00 63.47 102 SER A CA 1
ATOM 828 C C . SER A 1 102 ? 11.911 18.795 -25.825 1.00 63.47 102 SER A C 1
ATOM 830 O O . SER A 1 102 ? 12.980 18.407 -26.283 1.00 63.47 102 SER A O 1
ATOM 832 N N . ASN A 1 103 ? 11.767 20.005 -25.280 1.00 66.81 103 ASN A N 1
ATOM 833 C CA . ASN A 1 103 ? 12.872 20.950 -25.112 1.00 66.81 103 ASN A CA 1
ATOM 834 C C . ASN A 1 103 ? 13.634 20.758 -23.787 1.00 66.81 103 ASN A C 1
ATOM 836 O O . ASN A 1 103 ? 14.605 21.469 -23.529 1.00 66.81 103 ASN A O 1
ATOM 840 N N . LEU A 1 104 ? 13.195 19.828 -22.933 1.00 67.56 104 LEU A N 1
ATOM 841 C CA . LEU A 1 104 ? 13.832 19.549 -21.651 1.00 67.56 104 LEU A CA 1
ATOM 842 C C . LEU A 1 104 ? 14.862 18.435 -21.821 1.00 67.56 104 LEU A C 1
ATOM 844 O O . LEU A 1 104 ? 14.538 17.252 -21.892 1.00 67.56 104 LEU A O 1
ATOM 848 N N . GLN A 1 105 ? 16.131 18.830 -21.874 1.00 71.69 105 GLN A N 1
ATOM 849 C CA . GLN A 1 105 ? 17.245 17.892 -21.835 1.00 71.69 105 GLN A CA 1
ATOM 850 C C . GLN A 1 105 ? 17.529 17.505 -20.383 1.00 71.69 105 GLN A C 1
ATOM 852 O O . GLN A 1 105 ? 18.106 18.275 -19.616 1.00 71.69 105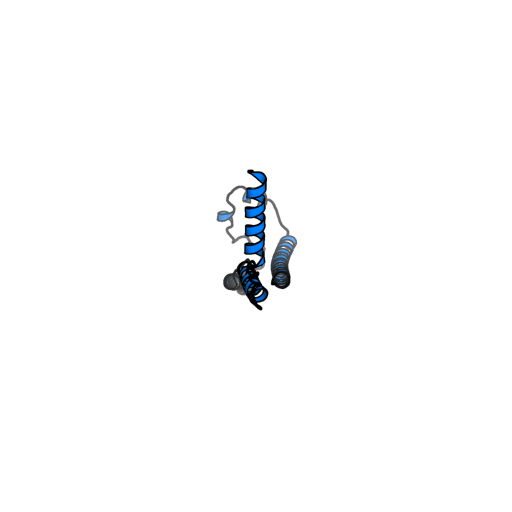 GLN A O 1
ATOM 857 N N . PHE A 1 106 ? 17.113 16.303 -19.995 1.00 76.56 106 PHE A N 1
ATOM 858 C CA . PHE A 1 106 ? 17.467 15.740 -18.697 1.00 76.56 106 PHE A CA 1
ATOM 859 C C . PHE A 1 106 ? 18.852 15.099 -18.756 1.00 76.56 106 PHE A C 1
ATOM 861 O O . PHE A 1 106 ? 19.183 14.387 -19.703 1.00 76.56 106 PHE A O 1
ATOM 868 N N . SER A 1 107 ? 19.670 15.327 -17.728 1.00 81.06 107 SER A N 1
ATOM 869 C CA . SER A 1 107 ? 20.949 14.629 -17.609 1.00 81.06 107 SER A CA 1
ATOM 870 C C . SER A 1 107 ? 20.723 13.165 -17.224 1.00 81.06 107 SER A C 1
ATOM 872 O O . SER A 1 107 ? 19.794 12.839 -16.483 1.00 81.06 107 SER A O 1
ATOM 874 N N . ASN A 1 108 ? 21.613 12.272 -17.666 1.00 76.56 108 ASN A N 1
ATOM 875 C CA . ASN A 1 108 ? 21.529 10.846 -17.323 1.00 76.56 108 ASN A CA 1
ATOM 876 C C . ASN A 1 108 ? 21.509 10.617 -15.799 1.00 76.56 108 ASN A C 1
ATOM 878 O O . ASN A 1 108 ? 20.783 9.754 -15.314 1.00 76.56 108 ASN A O 1
ATOM 882 N N . ILE A 1 109 ? 22.238 11.440 -15.032 1.00 84.69 109 ILE A N 1
ATOM 883 C CA . ILE A 1 109 ? 22.230 11.396 -13.561 1.00 84.69 109 ILE A CA 1
ATOM 884 C C . ILE A 1 109 ? 20.836 11.693 -12.996 1.00 84.69 109 ILE A C 1
ATOM 886 O O . ILE A 1 109 ? 20.398 11.023 -12.064 1.00 84.69 109 ILE A O 1
ATOM 890 N N . PHE A 1 110 ? 20.130 12.671 -13.570 1.00 84.94 110 PHE A N 1
ATOM 891 C CA . PHE A 1 110 ? 18.800 13.065 -13.120 1.00 84.94 110 PHE A CA 1
ATOM 892 C C . PHE A 1 110 ? 17.780 11.960 -13.398 1.00 84.94 110 PHE A C 1
ATOM 894 O O . PHE A 1 110 ? 16.976 11.635 -12.529 1.00 84.94 110 PHE A O 1
ATOM 901 N N . VAL A 1 111 ? 17.867 11.321 -14.568 1.00 81.06 111 VAL A N 1
ATOM 902 C CA . VAL A 1 111 ? 17.012 10.178 -14.923 1.00 81.06 111 VAL A CA 1
ATOM 903 C C . VAL A 1 111 ? 17.241 9.004 -13.965 1.00 81.06 111 VAL A C 1
ATOM 905 O O . VAL A 1 111 ? 16.274 8.450 -13.441 1.00 81.06 111 VAL A O 1
ATOM 908 N N . TYR A 1 112 ? 18.498 8.658 -13.664 1.00 78.00 112 TYR A N 1
ATOM 909 C CA . TYR A 1 112 ? 18.802 7.595 -12.700 1.00 78.00 112 TYR A CA 1
ATOM 910 C C . TYR A 1 112 ? 18.337 7.932 -11.282 1.00 78.00 112 TYR A C 1
ATOM 912 O O . TYR A 1 112 ? 17.773 7.070 -10.609 1.00 78.00 112 TYR A O 1
ATOM 920 N N . ALA A 1 113 ? 18.515 9.178 -10.837 1.00 86.12 113 ALA A N 1
ATOM 921 C CA . ALA A 1 113 ? 18.038 9.631 -9.534 1.00 86.12 113 ALA A CA 1
ATOM 922 C C . ALA A 1 113 ? 16.507 9.559 -9.433 1.00 86.12 113 ALA A C 1
ATOM 924 O O . ALA A 1 113 ? 15.983 9.058 -8.439 1.00 86.12 113 ALA A O 1
ATOM 925 N N . MET A 1 114 ? 15.793 9.987 -10.478 1.00 85.44 114 MET A N 1
ATOM 926 C CA . MET A 1 114 ? 14.331 9.927 -10.548 1.00 85.44 114 MET A CA 1
ATOM 927 C C . MET A 1 114 ? 13.820 8.481 -10.504 1.00 85.44 114 MET A C 1
ATOM 929 O O . MET A 1 114 ? 12.865 8.182 -9.788 1.00 85.44 114 MET A O 1
ATOM 933 N N . LEU A 1 115 ? 14.483 7.568 -11.221 1.00 83.81 115 LEU A N 1
ATOM 934 C CA . LEU A 1 115 ? 14.150 6.143 -11.205 1.00 83.81 115 LEU A CA 1
ATOM 935 C C . LEU A 1 115 ? 14.330 5.541 -9.802 1.00 83.81 115 LEU A C 1
ATOM 937 O O . LEU A 1 115 ? 13.433 4.874 -9.286 1.00 83.81 115 LEU A O 1
ATOM 941 N N . LEU A 1 116 ? 15.475 5.805 -9.165 1.00 87.75 116 LEU A N 1
ATOM 942 C CA . LEU A 1 116 ? 15.776 5.307 -7.821 1.00 87.75 116 LEU A CA 1
ATOM 943 C C . LEU A 1 116 ? 14.795 5.878 -6.787 1.00 87.75 116 LEU A C 1
ATOM 945 O O . LEU A 1 116 ? 14.306 5.154 -5.920 1.00 87.75 116 LEU A O 1
ATOM 949 N N . PHE A 1 117 ? 14.449 7.159 -6.923 1.00 89.81 117 PHE A N 1
ATOM 950 C CA . PHE A 1 117 ? 13.461 7.827 -6.085 1.00 89.81 117 PHE A CA 1
ATOM 951 C C . PHE A 1 117 ? 12.063 7.213 -6.237 1.00 89.81 117 PHE A C 1
ATOM 953 O O . PHE A 1 117 ? 11.400 6.947 -5.237 1.00 89.81 117 PHE A O 1
ATOM 960 N N . ALA A 1 118 ? 11.631 6.899 -7.461 1.00 87.12 118 ALA A N 1
ATOM 961 C CA . ALA A 1 118 ? 10.354 6.225 -7.696 1.00 87.12 118 ALA A CA 1
ATOM 962 C C . ALA A 1 118 ? 10.302 4.838 -7.028 1.00 87.12 118 ALA A C 1
ATOM 964 O O . ALA A 1 118 ? 9.326 4.515 -6.349 1.00 87.12 118 ALA A O 1
ATOM 965 N N . ILE A 1 119 ? 11.375 4.046 -7.147 1.00 89.38 119 ILE A N 1
ATOM 966 C CA . ILE A 1 119 ? 11.486 2.736 -6.479 1.00 89.38 119 ILE A CA 1
ATOM 967 C C . ILE A 1 119 ? 11.417 2.902 -4.957 1.00 89.38 119 ILE A C 1
ATOM 969 O O . ILE A 1 119 ? 10.682 2.177 -4.281 1.00 89.38 119 ILE A O 1
ATOM 973 N N . MET A 1 120 ? 12.145 3.879 -4.414 1.00 91.50 120 MET A N 1
ATOM 974 C CA . MET A 1 120 ? 12.133 4.194 -2.988 1.00 91.50 120 MET A CA 1
ATOM 975 C C . MET A 1 120 ? 10.722 4.541 -2.499 1.00 91.50 120 MET A C 1
ATOM 977 O O . MET A 1 120 ? 10.288 3.990 -1.486 1.00 91.50 120 MET A O 1
ATOM 981 N N . LEU A 1 121 ? 9.977 5.374 -3.232 1.00 90.88 121 LEU A N 1
ATOM 982 C CA . LEU A 1 121 ? 8.590 5.705 -2.897 1.00 90.88 121 LEU A CA 1
ATOM 983 C C . LEU A 1 121 ? 7.684 4.467 -2.905 1.00 90.88 121 LEU A C 1
ATOM 985 O O . LEU A 1 121 ? 6.896 4.287 -1.977 1.00 90.88 121 LEU A O 1
ATOM 989 N N . CYS A 1 122 ? 7.815 3.571 -3.888 1.00 86.19 122 CYS A N 1
ATOM 990 C CA . CYS A 1 122 ? 7.047 2.320 -3.921 1.00 86.19 122 CYS A CA 1
ATOM 991 C C . CYS A 1 122 ? 7.284 1.456 -2.670 1.00 86.19 122 CYS A C 1
ATOM 993 O O . CYS A 1 122 ? 6.331 0.924 -2.082 1.00 86.19 122 CYS A O 1
ATOM 995 N N . VAL A 1 123 ? 8.543 1.338 -2.236 1.00 90.56 123 VAL A N 1
ATOM 996 C CA . VAL A 1 123 ? 8.907 0.606 -1.012 1.00 90.56 123 VAL A CA 1
ATOM 997 C C . VAL A 1 123 ? 8.345 1.308 0.223 1.00 90.56 123 VAL A C 1
ATOM 999 O O . VAL A 1 123 ? 7.721 0.661 1.065 1.00 90.56 123 VAL A O 1
ATOM 1002 N N . GLN A 1 124 ? 8.503 2.630 0.315 1.00 91.38 124 GLN A N 1
ATOM 1003 C CA . GLN A 1 124 ? 8.010 3.429 1.438 1.00 91.38 124 GLN A CA 1
ATOM 1004 C C . GLN A 1 124 ? 6.493 3.336 1.596 1.00 91.38 124 GLN A C 1
ATOM 1006 O O . GLN A 1 124 ? 6.015 3.106 2.704 1.00 91.38 124 GLN A O 1
ATOM 1011 N N . ILE A 1 125 ? 5.733 3.441 0.503 1.00 87.38 125 ILE A N 1
ATOM 1012 C CA . ILE A 1 125 ? 4.268 3.324 0.522 1.00 87.38 125 ILE A CA 1
ATOM 1013 C C . ILE A 1 125 ? 3.849 1.925 0.987 1.00 87.38 125 ILE A C 1
ATOM 1015 O O . ILE A 1 125 ? 2.944 1.789 1.811 1.00 87.38 125 ILE A O 1
ATOM 1019 N N . SER A 1 126 ? 4.530 0.881 0.510 1.00 82.00 126 SER A N 1
ATOM 1020 C CA . SER A 1 126 ? 4.251 -0.504 0.912 1.00 82.00 126 SER A CA 1
ATOM 1021 C C . SER A 1 126 ? 4.538 -0.740 2.397 1.00 82.00 126 SER A C 1
ATOM 1023 O O . SER A 1 126 ? 3.752 -1.392 3.089 1.00 82.00 126 SER A O 1
ATOM 1025 N N . TRP A 1 127 ? 5.638 -0.180 2.904 1.00 88.06 127 TRP A N 1
ATOM 1026 C CA . TRP A 1 127 ? 6.003 -0.280 4.314 1.00 88.06 127 TRP A CA 1
ATOM 1027 C C . TRP A 1 127 ? 5.036 0.502 5.205 1.00 88.06 127 TRP A C 1
ATOM 1029 O O . TRP A 1 127 ? 4.544 -0.038 6.198 1.00 88.06 127 TRP A O 1
ATOM 1039 N N . LEU A 1 128 ? 4.701 1.734 4.820 1.00 86.94 128 LEU A N 1
ATOM 1040 C CA . LEU A 1 128 ? 3.775 2.583 5.561 1.00 86.94 128 LEU A CA 1
ATOM 1041 C C . LEU A 1 128 ? 2.376 1.962 5.611 1.00 86.94 128 LEU A C 1
ATOM 1043 O O . LEU A 1 128 ? 1.763 1.919 6.674 1.00 86.94 128 LEU A O 1
ATOM 1047 N N . LYS A 1 129 ? 1.912 1.383 4.497 1.00 81.38 129 LYS A N 1
ATOM 1048 C CA . LYS A 1 129 ? 0.662 0.617 4.457 1.00 81.38 129 LYS A CA 1
ATOM 1049 C C . LYS A 1 129 ? 0.682 -0.533 5.466 1.00 81.38 129 LYS A C 1
ATOM 1051 O O . LYS A 1 129 ? -0.215 -0.632 6.289 1.00 81.38 129 LYS A O 1
ATOM 1056 N N . ASN A 1 130 ? 1.730 -1.358 5.465 1.00 80.69 130 ASN A N 1
ATOM 1057 C CA . ASN A 1 130 ? 1.845 -2.477 6.409 1.00 80.69 130 ASN A CA 1
ATOM 1058 C C . ASN A 1 130 ? 1.912 -2.011 7.879 1.00 80.69 130 ASN A C 1
ATOM 1060 O O . ASN A 1 130 ? 1.432 -2.695 8.780 1.00 80.69 130 ASN A O 1
ATOM 1064 N N . TYR A 1 131 ? 2.503 -0.843 8.137 1.00 85.50 131 TYR A N 1
ATOM 1065 C CA . TYR A 1 131 ? 2.541 -0.248 9.471 1.00 85.50 131 TYR A CA 1
ATOM 1066 C C . TYR A 1 131 ? 1.151 0.184 9.957 1.00 85.50 131 TYR A C 1
ATOM 1068 O O . TYR A 1 131 ? 0.771 -0.137 11.085 1.00 85.50 131 TYR A O 1
ATOM 1076 N N . PHE A 1 132 ? 0.379 0.872 9.110 1.00 82.00 132 PHE A N 1
ATOM 1077 C CA . PHE A 1 132 ? -0.987 1.282 9.443 1.00 82.00 132 PHE A CA 1
ATOM 1078 C C . PHE A 1 132 ? -1.943 0.092 9.543 1.00 82.00 132 PHE A C 1
ATOM 1080 O O . PHE A 1 132 ? -2.748 0.061 10.470 1.00 82.00 132 PHE A O 1
ATOM 1087 N N . ASP A 1 133 ? -1.801 -0.918 8.682 1.00 79.19 133 ASP A N 1
ATOM 1088 C CA . ASP A 1 133 ? -2.620 -2.136 8.722 1.00 79.19 133 ASP A CA 1
ATOM 1089 C C . ASP A 1 133 ? -2.512 -2.845 10.079 1.00 79.19 133 ASP A C 1
ATOM 1091 O O . ASP A 1 133 ? -3.519 -3.293 10.612 1.00 79.19 133 ASP A O 1
ATOM 1095 N N . LYS A 1 134 ? -1.317 -2.881 10.686 1.00 75.69 134 LYS A N 1
ATOM 1096 C CA . LYS A 1 134 ? -1.094 -3.479 12.017 1.00 75.69 134 LYS A CA 1
ATOM 1097 C C . LYS A 1 134 ? -1.612 -2.635 13.184 1.00 75.69 134 LYS A C 1
ATOM 1099 O O . LYS 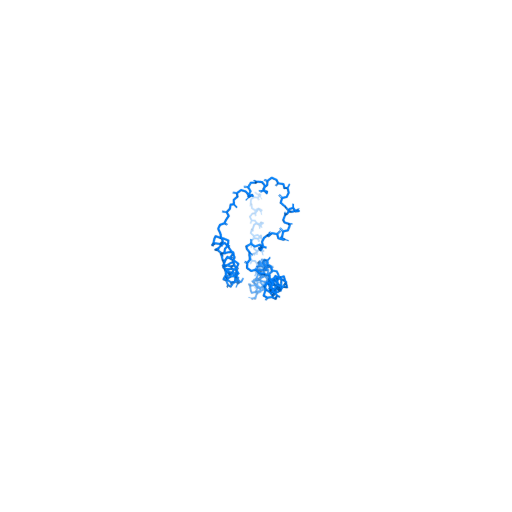A 1 134 ? -1.861 -3.172 14.256 1.00 75.69 134 LYS A O 1
ATOM 1104 N N . ARG A 1 135 ? -1.692 -1.312 13.015 1.00 72.69 135 ARG A N 1
ATOM 1105 C CA . ARG A 1 135 ? -2.145 -0.365 14.052 1.00 72.69 135 ARG A CA 1
ATOM 1106 C C . ARG A 1 135 ? -3.662 -0.196 14.055 1.00 72.69 135 ARG A C 1
ATOM 1108 O O . ARG A 1 135 ? -4.228 0.083 15.103 1.00 72.69 135 ARG A O 1
ATOM 1115 N N . LEU A 1 136 ? -4.284 -0.310 12.882 1.00 69.38 136 LEU A N 1
ATOM 1116 C CA . LEU A 1 136 ? -5.714 -0.093 12.665 1.00 69.38 136 LEU A CA 1
ATOM 1117 C C . LEU A 1 136 ? -6.507 -1.405 12.575 1.00 69.38 136 LEU A C 1
ATOM 1119 O O . LEU A 1 136 ? -7.731 -1.354 12.509 1.00 69.38 136 LEU A O 1
ATOM 1123 N N . SER A 1 137 ? -5.841 -2.567 12.591 1.00 54.66 137 SER A N 1
ATOM 1124 C CA . SER A 1 137 ? -6.482 -3.858 12.850 1.00 54.66 137 SER A CA 1
ATOM 1125 C C . SER A 1 137 ? -6.709 -4.044 14.357 1.00 54.66 137 SER A C 1
ATOM 1127 O O . SER A 1 137 ? -5.969 -4.778 15.018 1.00 54.66 137 SER A O 1
ATOM 1129 N N . VAL A 1 138 ? -7.700 -3.335 14.894 1.00 49.56 138 VAL A N 1
ATOM 1130 C CA . VAL A 1 138 ? -8.446 -3.750 16.092 1.00 49.56 138 VAL A CA 1
ATOM 1131 C C . VAL A 1 138 ? -9.797 -4.260 15.616 1.00 49.56 138 VAL A C 1
ATOM 1133 O O . VAL A 1 138 ? -10.376 -3.596 14.726 1.00 49.56 138 VAL A O 1
#

Sequence (138 aa):
MKENENKYVEAFTDKVLKDTKLESPSFDFTDAVMSQVEAIQYSKATRYKPLISKPVWVVISIGFLSFVAYLLFQKNTKSSSEWFTNIDFSLIFDNALAKLFSNLQFSNIFVYAMLLFAIMLCVQISWLKNYFDKRLSV